Protein 7SQ4 (pdb70)

Secondary structure (P-SEA, 3-state):
caaaaaaaaaaaaaaaaaaaccaaaaaaaaaaaaaaaaaaaaaaaacc

B-factor: mean 29.51, std 14.27, range [12.58, 124.97]

Radius of gyration: 14.34 Å; Cα contacts (8 Å, |Δi|>4): 2; chains: 1; bounding box: 30×15×37 Å

Solvent-accessible surface area: 4621 Å² total; per-residue (Å²): 136,88,130,55,132,79,97,92,82,144,78,102,170,112,100,62,65,54,68,91,75,61,96,105,74,92,98,102,55,109,125,187,84,97,53,141,72,95,78,97,101,118,96,105,66,94,102,105

Structure (mmCIF, N/CA/C/O backbone):
data_7SQ4
#
_entry.id   7SQ4
#
_cell.length_a   55.810
_cell.length_b   55.810
_cell.length_c   55.810
_cell.angle_alpha   90.000
_cell.angle_beta   90.000
_cell.angle_gamma   90.000
#
_symmetry.space_group_name_H-M   'P 21 3'
#
loop_
_entity.id
_entity.type
_entity.pdbx_description
1 polymer 'Designed trefoil knot protein, variant 2'
2 non-polymer 'SODIUM ION'
3 non-polymer (4S)-2-METHYL-2,4-PENTANEDIOL
4 water water
#
loop_
_atom_site.group_PDB
_atom_site.id
_atom_site.type_symbol
_atom_site.label_atom_id
_atom_site.label_alt_id
_atom_site.label_comp_id
_atom_site.label_asym_id
_atom_site.label_entity_id
_atom_site.label_seq_id
_atom_site.pdbx_PDB_ins_code
_atom_site.Cartn_x
_atom_site.Cartn_y
_atom_site.Cartn_z
_atom_site.occupancy
_atom_site.B_iso_or_equiv
_atom_site.auth_seq_id
_atom_site.auth_comp_id
_atom_site.auth_asym_id
_atom_site.auth_atom_id
_atom_site.pdbx_PDB_model_num
ATOM 1 N N . ASP A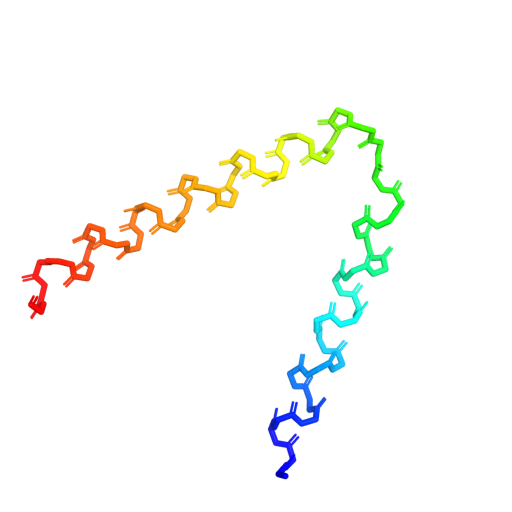 1 7 ? 5.672 -5.071 14.825 1.00 56.60 4 ASP A N 1
ATOM 2 C CA . ASP A 1 7 ? 5.802 -6.510 15.026 1.00 53.59 4 ASP A CA 1
ATOM 3 C C . ASP A 1 7 ? 5.693 -7.261 13.702 1.00 51.82 4 ASP A C 1
ATOM 4 O O . ASP A 1 7 ? 4.977 -6.837 12.793 1.00 52.09 4 ASP A O 1
ATOM 9 N N . GLU A 1 8 ? 6.401 -8.387 13.610 1.00 49.96 5 GLU A N 1
ATOM 10 C CA . GLU A 1 8 ? 6.410 -9.169 12.378 1.00 49.23 5 GLU A CA 1
ATOM 11 C C . GLU A 1 8 ? 5.027 -9.732 12.076 1.00 44.27 5 GLU A C 1
ATOM 12 O O . GLU A 1 8 ? 4.475 -9.524 10.988 1.00 40.25 5 GLU A O 1
ATOM 18 N N . GLN A 1 9 ? 4.452 -10.458 13.036 1.00 44.41 6 GLN A N 1
ATOM 19 C CA . GLN A 1 9 ? 3.153 -11.078 12.812 1.00 45.89 6 GLN A CA 1
ATOM 20 C C . GLN A 1 9 ? 2.095 -10.047 12.444 1.00 41.94 6 GLN A C 1
ATOM 21 O O . GLN A 1 9 ? 1.191 -10.342 11.655 1.00 36.68 6 GLN A O 1
ATOM 27 N N . ARG A 1 10 ? 2.189 -8.839 13.002 1.00 44.32 7 ARG A N 1
ATOM 28 C CA . ARG A 1 10 ? 1.229 -7.793 12.666 1.00 41.26 7 ARG A CA 1
ATOM 29 C C . ARG A 1 10 ? 1.311 -7.432 11.187 1.00 37.59 7 ARG A C 1
ATOM 30 O O . ARG A 1 10 ? 0.289 -7.371 10.494 1.00 32.71 7 ARG A O 1
ATOM 32 N N . ARG A 1 11 ? 2.526 -7.191 10.687 1.00 37.71 8 ARG A N 1
ATOM 33 C CA . ARG A 1 11 ? 2.701 -6.868 9.275 1.00 35.56 8 ARG A CA 1
ATOM 34 C C . ARG A 1 11 ? 2.226 -8.012 8.391 1.00 29.85 8 ARG A C 1
ATOM 35 O O . ARG A 1 11 ? 1.608 -7.782 7.344 1.00 29.34 8 ARG A O 1
ATOM 43 N N . GLU A 1 12 ? 2.497 -9.252 8.801 1.00 30.87 9 GLU A N 1
ATOM 44 C CA . GLU A 1 12 ? 2.039 -10.404 8.030 1.00 30.17 9 GLU A CA 1
ATOM 45 C C . GLU A 1 12 ? 0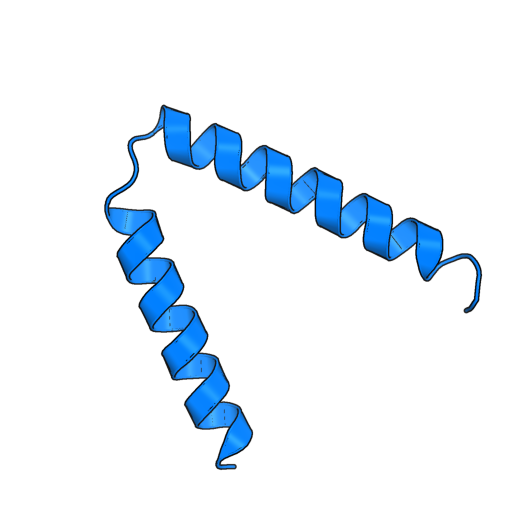.519 -10.436 7.953 1.00 28.03 9 GLU A C 1
ATOM 46 O O . GLU A 1 12 ? -0.052 -10.733 6.896 1.00 24.78 9 GLU A O 1
ATOM 52 N N . LEU A 1 13 ? -0.153 -10.121 9.061 1.00 29.32 10 LEU A N 1
ATOM 53 C CA . LEU A 1 13 ? -1.613 -10.075 9.041 1.00 26.37 10 LEU A CA 1
ATOM 54 C C . LEU A 1 13 ? -2.120 -9.007 8.077 1.00 27.58 10 LEU A C 1
ATOM 55 O O . LEU A 1 13 ? -3.077 -9.238 7.325 1.00 21.79 10 LEU A O 1
ATOM 60 N N . GLU A 1 14 ? -1.489 -7.834 8.064 1.00 24.87 11 GLU A N 1
ATOM 61 C CA . GLU A 1 14 ? -1.936 -6.790 7.148 1.00 24.18 11 GLU A CA 1
ATOM 62 C C . GLU A 1 14 ? -1.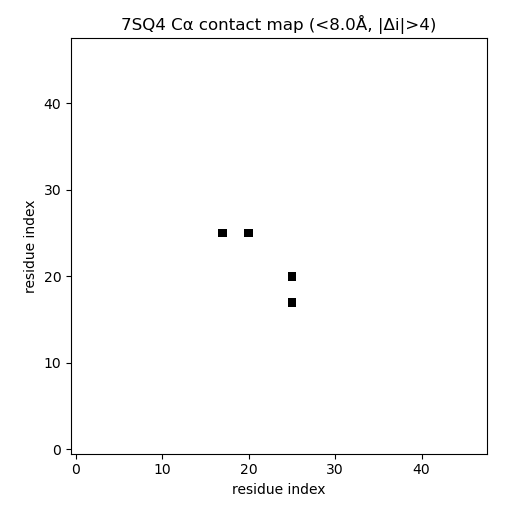777 -7.224 5.693 1.00 24.27 11 GLU A C 1
ATOM 63 O O . GLU A 1 14 ? -2.614 -6.892 4.840 1.00 21.58 11 GLU A O 1
ATOM 69 N N . GLU A 1 15 ? -0.697 -7.950 5.387 1.00 23.74 12 GLU A N 1
ATOM 70 C CA . GLU A 1 15 ? -0.509 -8.470 4.036 1.00 22.45 12 GLU A CA 1
ATOM 71 C C . GLU A 1 15 ? -1.567 -9.509 3.690 1.00 19.48 12 GLU A C 1
ATOM 72 O O . GLU A 1 15 ? -2.060 -9.544 2.554 1.00 19.39 12 GLU A O 1
ATOM 78 N N . LYS A 1 16 ? -1.903 -10.381 4.646 1.00 19.90 13 LYS A N 1
ATOM 79 C CA . LYS A 1 16 ? -2.979 -11.345 4.424 1.00 18.57 13 LYS A CA 1
ATOM 80 C C . LYS A 1 16 ? -4.299 -10.633 4.174 1.00 17.66 13 LYS A C 1
ATOM 81 O O . LYS A 1 16 ? -5.076 -11.032 3.292 1.00 15.73 13 LYS A O 1
ATOM 87 N N . ILE A 1 17 ? -4.561 -9.569 4.929 1.00 18.61 14 ILE A N 1
ATOM 88 C CA . ILE A 1 17 ? -5.804 -8.824 4.759 1.00 17.03 14 ILE A CA 1
ATOM 89 C C . ILE A 1 17 ? -5.832 -8.114 3.410 1.00 17.53 14 ILE A C 1
ATOM 90 O O . ILE A 1 17 ? -6.846 -8.147 2.705 1.00 16.29 14 ILE A O 1
ATOM 95 N N . LYS A 1 18 ? -4.715 -7.482 3.010 1.00 18.62 15 LYS A N 1
ATOM 96 C CA . LYS A 1 18 ? -4.658 -6.819 1.708 1.00 18.72 15 LYS A CA 1
ATOM 97 C C . LYS A 1 18 ? -4.828 -7.808 0.563 1.00 15.52 15 LYS A C 1
ATOM 98 O O . LYS A 1 18 ? -5.502 -7.506 -0.431 1.00 17.30 15 LYS A O 1
ATOM 104 N N . TRP A 1 19 ? -4.238 -9.002 0.686 1.00 18.57 16 TRP A N 1
ATOM 105 C CA . TRP A 1 19 ? -4.415 -10.018 -0.344 1.00 16.08 16 TRP A CA 1
ATOM 106 C C . TRP A 1 19 ? -5.881 -10.417 -0.463 1.00 13.98 16 TRP A C 1
ATOM 107 O O . TRP A 1 19 ? -6.427 -10.522 -1.567 1.00 14.99 16 TRP A O 1
ATOM 118 N N . LYS A 1 20 ? -6.534 -10.638 0.675 1.00 15.22 17 LYS A N 1
ATOM 119 C CA . LYS A 1 20 ? -7.948 -10.980 0.665 1.00 14.18 17 LYS A CA 1
ATOM 120 C C . LYS A 1 20 ? -8.780 -9.855 0.079 1.00 12.78 17 LYS A C 1
ATOM 121 O O . LYS A 1 20 ? -9.736 -10.110 -0.659 1.00 14.14 17 LYS A O 1
ATOM 127 N N . LEU A 1 21 ? -8.431 -8.600 0.393 1.00 15.39 18 LEU A N 1
ATOM 128 C CA . LEU A 1 21 ? -9.149 -7.480 -0.210 1.00 14.88 18 LEU A CA 1
ATOM 129 C C . LEU A 1 21 ? -9.003 -7.476 -1.727 1.00 13.75 18 LEU A C 1
ATOM 130 O O . LEU A 1 21 ? -9.971 -7.218 -2.451 1.00 14.94 18 LEU A O 1
ATOM 135 N N . ALA A 1 22 ? -7.797 -7.764 -2.236 1.00 15.36 19 ALA A N 1
ATOM 136 C CA . ALA A 1 22 ? -7.618 -7.824 -3.679 1.00 15.53 19 ALA A CA 1
ATOM 137 C C . ALA A 1 22 ? -8.461 -8.932 -4.293 1.00 15.21 19 ALA A C 1
ATOM 138 O O . ALA A 1 22 ? -9.048 -8.762 -5.371 1.00 16.13 19 ALA A O 1
ATOM 140 N N . GLU A 1 23 ? -8.553 -10.076 -3.602 1.00 13.97 20 GLU A N 1
ATOM 141 C CA . GLU A 1 23 ? -9.405 -11.155 -4.083 1.00 14.71 20 GLU A CA 1
ATOM 142 C C . GLU A 1 23 ? -10.861 -10.719 -4.099 1.00 12.99 20 GLU A C 1
ATOM 143 O O . GLU A 1 23 ? -11.588 -10.957 -5.073 1.00 14.89 20 GLU A O 1
ATOM 149 N N . LEU A 1 24 ? -11.296 -10.046 -3.032 1.00 13.11 21 LEU A N 1
ATOM 150 C CA . LEU A 1 24 ? -12.688 -9.620 -2.944 1.00 13.03 21 LEU A CA 1
ATOM 151 C C . LEU A 1 24 ? -13.026 -8.618 -4.038 1.00 13.71 21 LEU A C 1
ATOM 152 O O . LEU A 1 24 ? -14.145 -8.615 -4.565 1.00 14.81 21 LEU A O 1
ATOM 157 N N . ALA A 1 25 ? -12.056 -7.784 -4.408 1.00 13.32 22 ALA A N 1
ATOM 158 C CA . ALA A 1 25 ? -12.316 -6.746 -5.394 1.00 14.28 22 ALA A CA 1
ATOM 159 C C . ALA A 1 25 ? -12.718 -7.334 -6.735 1.00 14.30 22 ALA A C 1
ATOM 160 O O . ALA A 1 25 ? -13.444 -6.684 -7.492 1.00 16.73 22 ALA A O 1
ATOM 162 N N . SER A 1 26 ? -12.270 -8.552 -7.041 1.00 12.58 23 SER A N 1
ATOM 163 C CA . SER A 1 26 ? -12.585 -9.186 -8.317 1.00 14.29 23 SER A CA 1
ATOM 164 C C . SER A 1 26 ? -13.951 -9.838 -8.331 1.00 15.16 23 SER A C 1
ATOM 165 O O . SER A 1 26 ? -14.390 -10.288 -9.400 1.00 19.18 23 SER A O 1
ATOM 168 N N . LYS A 1 27 ? -14.627 -9.912 -7.189 1.00 15.39 24 LYS A N 1
ATOM 169 C CA . LYS A 1 27 ? -15.900 -10.611 -7.128 1.00 16.12 24 LYS A CA 1
ATOM 170 C C . LYS A 1 27 ? -17.040 -9.705 -7.580 1.00 17.20 24 LYS A C 1
ATOM 171 O O . LYS A 1 27 ? -17.026 -8.494 -7.338 1.00 18.81 24 LYS A O 1
ATOM 177 N N . SER A 1 28 ? -18.029 -10.303 -8.239 1.00 17.86 25 SER A N 1
ATOM 178 C CA . SER A 1 28 ? -19.202 -9.566 -8.673 1.00 20.12 25 SER A CA 1
ATOM 179 C C . SER A 1 28 ? -20.006 -9.107 -7.466 1.00 19.01 25 SER A C 1
ATOM 180 O O . SER A 1 28 ? -19.790 -9.543 -6.333 1.00 17.69 25 SER A O 1
ATOM 183 N N . GLU A 1 29 ? -20.966 -8.218 -7.715 1.00 21.14 26 GLU A N 1
ATOM 184 C CA . GLU A 1 29 ? -21.778 -7.718 -6.615 1.00 20.43 26 GLU A CA 1
ATOM 185 C C . GLU A 1 29 ? -22.504 -8.853 -5.911 1.00 20.00 26 GLU A C 1
ATOM 186 O O . GLU A 1 29 ? -22.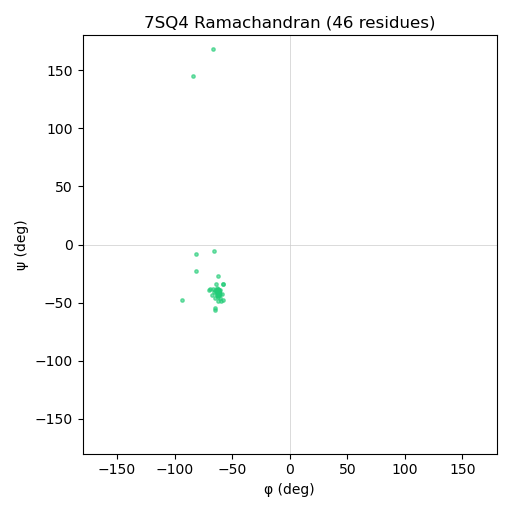565 -8.891 -4.675 1.00 20.93 26 GLU A O 1
ATOM 192 N N . GLU A 1 30 ? -23.048 -9.796 -6.678 1.00 19.27 27 GLU A N 1
ATOM 193 C CA . GLU A 1 30 ? -23.772 -10.905 -6.072 1.00 20.31 27 GLU A CA 1
ATOM 194 C C . GLU A 1 30 ? -22.832 -11.845 -5.329 1.00 19.90 27 GLU A C 1
ATOM 195 O O . GLU A 1 30 ? -23.173 -12.347 -4.254 1.00 21.20 27 GLU A O 1
ATOM 201 N N . GLU A 1 31 ? -21.642 -12.087 -5.876 1.00 17.16 28 GLU A N 1
ATOM 202 C CA . GLU A 1 31 ? -20.666 -12.905 -5.166 1.00 16.58 28 GLU A CA 1
ATOM 203 C C . GLU A 1 31 ? -20.282 -12.254 -3.845 1.00 16.14 28 GLU A C 1
ATOM 204 O O . GLU A 1 31 ? -20.092 -12.942 -2.833 1.00 15.91 28 GLU A O 1
ATOM 210 N N . ARG A 1 32 ? -20.133 -10.928 -3.843 1.00 16.11 29 ARG A N 1
ATOM 211 C CA . ARG A 1 32 ? -19.796 -10.220 -2.616 1.00 15.37 29 ARG A CA 1
ATOM 212 C C . ARG A 1 32 ? -20.891 -10.376 -1.577 1.00 15.53 29 ARG A C 1
ATOM 213 O O . ARG A 1 32 ? -20.607 -10.548 -0.386 1.00 14.99 29 ARG A O 1
ATOM 221 N N . LYS A 1 33 ? -22.151 -10.322 -2.008 1.00 17.52 30 LYS A N 1
ATOM 222 C CA . LYS A 1 33 ? -23.253 -10.519 -1.070 1.00 18.31 30 LYS A CA 1
ATOM 223 C C . LYS A 1 33 ? -23.232 -11.929 -0.489 1.00 16.01 30 LYS A C 1
ATOM 224 O O . LYS A 1 33 ? -23.451 -12.115 0.716 1.00 17.86 30 LYS A O 1
ATOM 230 N N . GLU A 1 34 ? -22.952 -12.934 -1.321 1.00 16.25 31 GLU A N 1
ATOM 231 C CA . GLU A 1 34 ? -22.859 -14.304 -0.818 1.00 16.16 31 GLU A CA 1
ATOM 232 C C . GLU A 1 34 ? -21.732 -14.430 0.198 1.00 16.88 31 GLU A C 1
ATOM 233 O O . GLU A 1 34 ? -21.875 -15.094 1.232 1.00 18.44 31 GLU A O 1
ATOM 239 N N . ILE A 1 35 ? -20.595 -13.797 -0.084 1.00 14.89 32 ILE A N 1
ATOM 240 C CA . ILE A 1 35 ? -19.464 -13.852 0.830 1.00 14.89 32 ILE A CA 1
ATOM 241 C C . ILE A 1 35 ? -19.796 -13.159 2.145 1.00 15.17 32 ILE A C 1
ATOM 242 O O . ILE A 1 35 ? -19.482 -13.666 3.225 1.00 14.53 32 ILE A O 1
ATOM 247 N N . LYS A 1 36 ? -20.396 -11.972 2.075 1.00 15.03 33 LYS A N 1
ATOM 248 C CA . LYS A 1 36 ? -20.752 -11.266 3.302 1.00 15.98 33 LYS A CA 1
ATOM 249 C C . LYS A 1 36 ? -21.724 -12.083 4.145 1.00 16.87 33 LYS A C 1
ATOM 250 O O . LYS A 1 36 ? -21.591 -12.141 5.373 1.00 15.74 33 LYS A O 1
ATOM 256 N N . LEU A 1 37 ? -22.683 -12.753 3.498 1.00 15.57 34 LEU A N 1
ATOM 257 C CA . LEU A 1 37 ? -23.619 -13.604 4.226 1.00 18.94 34 LEU A CA 1
ATOM 258 C C . LEU A 1 37 ? -22.873 -14.708 4.956 1.00 15.59 34 LEU A C 1
ATOM 259 O O . LEU A 1 37 ? -23.122 -14.974 6.144 1.00 16.32 34 LEU A O 1
ATOM 264 N N . ARG A 1 38 ? -21.932 -15.351 4.263 1.00 15.02 35 ARG A N 1
ATOM 265 C CA . ARG A 1 38 ? -21.147 -16.414 4.875 1.00 15.90 35 ARG A CA 1
ATOM 266 C C . ARG A 1 38 ? -20.353 -15.883 6.055 1.00 14.68 35 ARG A C 1
ATOM 267 O O . ARG A 1 38 ? -20.288 -16.521 7.104 1.00 15.85 35 ARG A O 1
ATOM 275 N N . VAL A 1 39 ? -19.749 -14.704 5.896 1.00 14.57 36 VAL A N 1
ATOM 276 C CA . VAL A 1 39 ? -18.982 -14.088 6.972 1.00 15.16 36 VAL A CA 1
ATOM 277 C C . VAL A 1 39 ? -19.858 -13.854 8.196 1.00 13.62 36 VAL A C 1
ATOM 2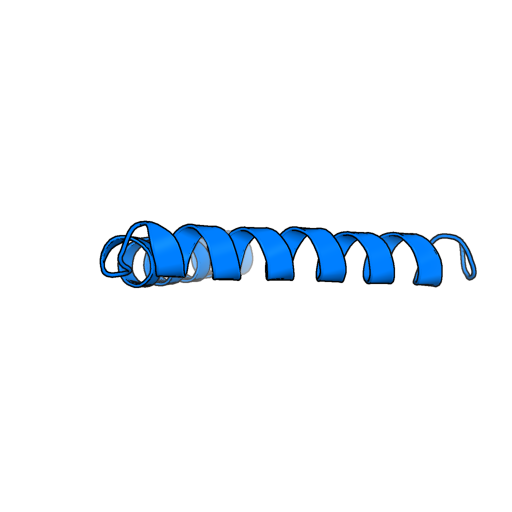78 O O . VAL A 1 39 ? -19.472 -14.177 9.324 1.00 13.88 36 VAL A O 1
ATOM 282 N N . ILE A 1 40 ? -21.039 -13.262 7.989 1.00 13.71 37 ILE A N 1
ATOM 283 C CA . ILE A 1 40 ? -21.951 -13.007 9.105 1.00 13.06 37 ILE A CA 1
ATOM 284 C C . ILE A 1 40 ? -22.308 -14.305 9.812 1.00 13.18 37 ILE A C 1
ATOM 285 O O . ILE A 1 40 ? -22.242 -14.407 11.045 1.00 13.38 37 ILE A O 1
ATOM 290 N N . ALA A 1 41 ? -22.677 -15.328 9.042 1.00 13.13 38 ALA A N 1
ATOM 291 C CA . ALA A 1 41 ? -23.076 -16.581 9.670 1.00 13.87 38 ALA A CA 1
ATOM 292 C C . ALA A 1 41 ? -21.922 -17.201 10.437 1.00 13.50 38 ALA A C 1
ATOM 293 O O . ALA A 1 41 ? -22.100 -17.679 11.562 1.00 13.50 38 ALA A O 1
ATOM 295 N N . TYR A 1 42 ? -20.723 -17.202 9.854 1.00 13.17 39 TYR A N 1
ATOM 296 C CA . TYR A 1 42 ? -19.586 -17.780 10.558 1.00 14.18 39 TYR A CA 1
ATOM 297 C C . TYR A 1 42 ? -19.290 -17.045 11.859 1.00 16.22 39 TYR A C 1
ATOM 298 O O . TYR A 1 42 ? -19.037 -17.681 12.888 1.00 16.25 39 TYR A O 1
ATOM 307 N N . VAL A 1 43 ? -19.314 -15.703 11.846 1.00 14.23 40 VAL A N 1
ATOM 308 C CA . VAL A 1 43 ? -19.024 -14.975 13.079 1.00 15.69 40 VAL A CA 1
ATOM 309 C C . VAL A 1 43 ? -20.056 -15.307 14.143 1.00 17.81 40 VAL A C 1
ATOM 310 O O . VAL A 1 43 ? -19.715 -15.467 15.318 1.00 17.56 40 VAL A O 1
ATOM 314 N N . LEU A 1 44 ? -21.322 -15.447 13.746 1.00 14.91 41 LEU A N 1
ATOM 315 C CA . LEU A 1 44 ? -22.362 -15.761 14.723 1.00 15.92 41 LEU A CA 1
ATOM 316 C C . LEU A 1 44 ? -22.167 -17.150 15.313 1.00 20.41 41 LEU A C 1
ATOM 317 O O . LEU A 1 44 ? -22.393 -17.357 16.511 1.00 20.37 41 LEU A O 1
ATOM 322 N N . VAL A 1 45 ? -21.747 -18.115 14.495 1.00 15.74 42 VAL A N 1
ATOM 323 C CA . VAL A 1 45 ? -21.436 -19.439 15.023 1.00 18.76 42 VAL A CA 1
ATOM 324 C C . VAL A 1 45 ? -20.286 -19.340 16.011 1.00 23.94 42 VAL A C 1
ATOM 325 O O . VAL A 1 45 ? -20.330 -19.921 17.102 1.00 25.54 42 VAL A O 1
ATOM 329 N N . GLN A 1 46 ? -19.257 -18.567 15.653 1.00 21.98 43 GLN A N 1
ATOM 330 C CA . GLN A 1 46 ? -18.116 -18.352 16.535 1.00 27.09 43 GLN A CA 1
ATOM 331 C C . GLN A 1 46 ? -18.556 -17.696 17.838 1.00 27.94 43 GLN A C 1
ATOM 332 O O . GLN A 1 46 ? -18.109 -18.087 18.923 1.00 33.28 43 GLN A O 1
ATOM 338 N N . LEU A 1 47 ? -19.448 -16.709 17.751 1.00 26.61 44 LEU A N 1
ATOM 339 C CA . LEU A 1 47 ? -19.907 -16.006 18.943 1.00 29.22 44 LEU A CA 1
ATOM 340 C C . LEU A 1 47 ? -20.673 -16.944 19.866 1.00 34.50 44 LEU A C 1
ATOM 341 O O . LEU A 1 47 ? -20.530 -16.877 21.093 1.00 40.10 44 LEU A O 1
ATOM 346 N N . GLU A 1 48 ? -21.486 -17.834 19.294 1.00 27.19 45 GLU A N 1
ATOM 347 C CA . GLU A 1 48 ? -22.219 -18.795 20.112 1.00 33.27 45 GLU A CA 1
ATOM 348 C C . GLU A 1 48 ? -21.265 -19.754 20.807 1.00 39.01 45 GLU A C 1
ATOM 349 O O . GLU 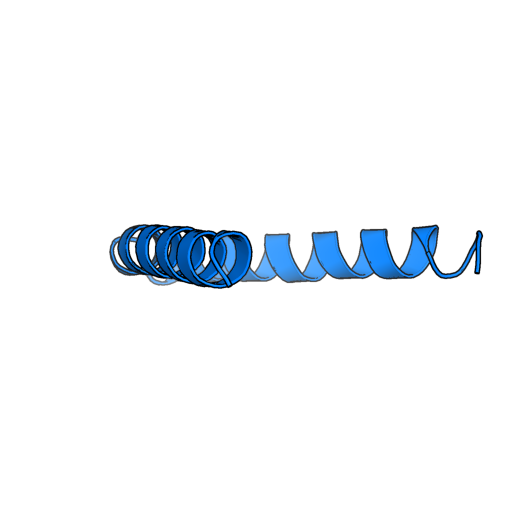A 1 48 ? -21.276 -19.882 22.037 1.00 42.11 45 GLU A O 1
ATOM 355 N N . ASP A 1 49 ? -20.432 -20.445 20.029 1.00 37.17 46 ASP A N 1
ATOM 356 C CA . ASP A 1 49 ? -19.518 -21.417 20.617 1.00 39.62 46 ASP A CA 1
ATOM 357 C C . ASP A 1 49 ? -18.611 -20.772 21.655 1.00 43.92 46 ASP A C 1
ATOM 358 O O . ASP A 1 49 ? -18.260 -21.409 22.656 1.00 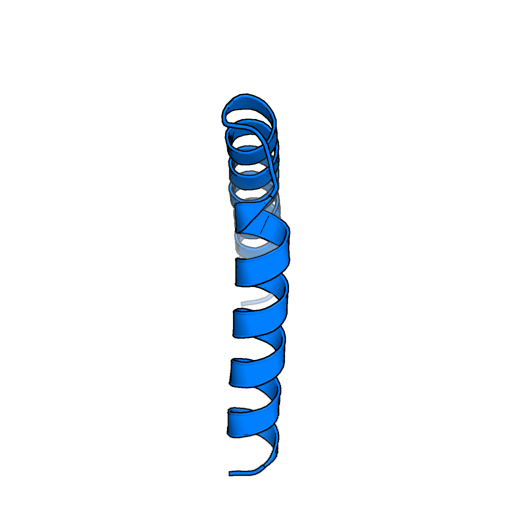48.02 46 ASP A O 1
ATOM 363 N N . LEU A 1 50 ? -18.231 -19.509 21.443 1.00 43.74 47 LEU A N 1
ATOM 364 C CA . LEU A 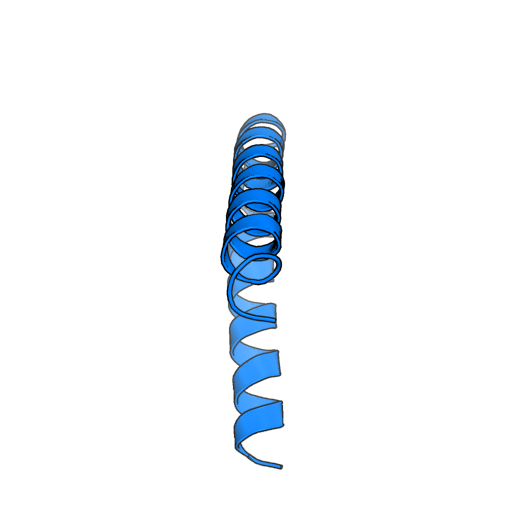1 50 ? -17.475 -18.783 22.458 1.00 46.06 47 LEU A CA 1
ATOM 365 C C . LEU A 1 50 ? -18.347 -18.457 23.668 1.00 47.96 47 LEU A C 1
ATOM 366 O O . LEU A 1 50 ? -17.890 -18.547 24.815 1.00 53.69 47 LEU A O 1
ATOM 371 N N . GLN A 1 51 ? -19.611 -18.097 23.435 1.00 47.28 48 GLN A N 1
ATOM 372 C CA . GLN A 1 51 ? -20.528 -17.751 24.515 1.00 47.53 48 GLN A CA 1
ATOM 373 C C . GLN A 1 51 ? -20.824 -18.958 25.400 1.00 51.02 48 GLN A C 1
ATOM 375 N N . LYS A 1 52 ? -20.317 -20.128 25.012 1.00 50.79 49 LYS A N 1
ATOM 376 C CA . LYS A 1 52 ? -20.493 -21.347 25.797 1.00 54.00 49 LYS A CA 1
ATOM 377 C C . LYS A 1 52 ? -19.335 -21.609 26.750 1.00 56.49 49 LYS A C 1
ATOM 378 O O . LYS A 1 52 ? -19.553 -21.909 27.929 1.00 61.13 49 LYS A O 1
ATOM 380 N N . ASN A 1 53 ? -18.101 -21.518 26.256 1.00 56.51 50 ASN A N 1
ATOM 381 C CA . ASN A 1 53 ? -16.929 -21.727 27.093 1.00 59.77 50 ASN A CA 1
ATOM 382 C C . ASN A 1 53 ? -16.547 -20.489 27.898 1.00 60.62 50 ASN A C 1
ATOM 383 O O . ASN A 1 53 ? -15.878 -20.621 28.927 1.00 63.30 50 ASN A O 1
ATOM 385 N N . LEU A 1 54 ? -16.951 -19.301 27.458 1.00 61.13 51 LEU A N 1
ATOM 386 C CA . LEU A 1 54 ? -16.640 -18.068 28.174 1.00 60.28 51 LEU A CA 1
ATOM 387 C C . LEU A 1 54 ? -17.890 -17.513 28.848 1.00 60.96 51 LEU A C 1
ATOM 388 O O . LEU A 1 54 ? -18.620 -16.712 28.260 1.00 58.88 51 LEU A O 1
#

Sequence (48 aa):
DEQRRELEEKIKWKLAELASKSEEERKEIKLRVIAYVLVQLEDLQKNL

Foldseek 3Di:
DVVVVVVVVVVVVVVVVLVPDDPVVNVVVVVVVVVVVVVVVVVVVVVD